Protein AF-A0A2G2F794-F1 (afdb_monomer)

Radius of gyration: 17.14 Å; Cα contacts (8 Å, |Δi|>4): 111; chains: 1; bounding box: 54×26×42 Å

Foldseek 3Di:
DVVVVVVVVVVVVVVCVVVDDDDEDPDPVDAFEEEFEQADDPVCLVVVVVVVVVDDDDRDPVVVVYDHPEYAYFPDDPVVVVVPCVRCVVQVVVCVVPSYGDPPGHPDHDPDDNSDDDDPVND

Nearest PDB structures (foldseek):
  3g13-assembly1_B  TM=3.718E-01  e=9.429E+00  Clostridioides difficile 630
  3pc8-assembly1_A  TM=2.436E-01  e=6.316E+00  Mus musculus

Structure (mmCIF, N/CA/C/O backbone):
data_AF-A0A2G2F794-F1
#
_entry.id   AF-A0A2G2F794-F1
#
loop_
_atom_site.group_PDB
_atom_site.id
_atom_site.type_symbol
_atom_site.label_atom_id
_atom_site.label_alt_id
_atom_site.label_comp_id
_atom_site.label_asym_id
_atom_site.label_entity_id
_atom_site.label_seq_id
_atom_site.pdbx_PDB_ins_code
_atom_site.Cartn_x
_atom_site.Cartn_y
_atom_site.Cartn_z
_atom_site.occupancy
_atom_site.B_iso_or_equiv
_atom_site.auth_seq_id
_atom_site.auth_comp_id
_atom_site.auth_asym_id
_atom_site.auth_atom_id
_atom_site.pdbx_PDB_model_num
ATOM 1 N N . MET A 1 1 ? 36.019 8.682 -7.673 1.00 40.09 1 MET A N 1
ATOM 2 C CA . MET A 1 1 ? 36.188 7.591 -6.681 1.00 40.09 1 MET A CA 1
ATOM 3 C C . MET A 1 1 ? 35.190 7.672 -5.513 1.00 40.09 1 MET A C 1
ATOM 5 O O . MET A 1 1 ? 34.710 6.628 -5.098 1.00 40.09 1 MET A O 1
ATOM 9 N N . GLN A 1 2 ? 34.785 8.867 -5.051 1.00 36.62 2 GLN A N 1
ATOM 10 C CA . GLN A 1 2 ? 33.749 9.052 -4.010 1.00 36.62 2 GLN A CA 1
ATOM 11 C C . GLN A 1 2 ? 32.360 8.483 -4.368 1.00 36.62 2 GLN A C 1
ATOM 13 O O . GLN A 1 2 ? 31.748 7.823 -3.538 1.00 36.62 2 GLN A O 1
ATOM 18 N N . LEU A 1 3 ? 31.893 8.647 -5.614 1.00 28.12 3 LEU A N 1
ATOM 19 C CA . LEU A 1 3 ? 30.567 8.167 -6.044 1.00 28.12 3 LEU A CA 1
ATOM 20 C C . LEU A 1 3 ? 30.424 6.632 -5.971 1.00 28.12 3 LEU A C 1
ATOM 22 O O . LEU A 1 3 ? 29.375 6.109 -5.612 1.00 28.12 3 LEU A O 1
ATOM 26 N N . VAL A 1 4 ? 31.504 5.901 -6.276 1.00 37.28 4 VAL A N 1
ATOM 27 C CA . VAL A 1 4 ? 31.531 4.428 -6.255 1.00 37.28 4 VAL A CA 1
ATOM 28 C C . VAL A 1 4 ? 31.551 3.895 -4.821 1.00 37.28 4 VAL A C 1
ATOM 30 O O . VAL A 1 4 ? 30.906 2.887 -4.546 1.00 37.28 4 VAL A O 1
ATOM 33 N N . LEU A 1 5 ? 32.249 4.570 -3.899 1.00 33.62 5 LEU A N 1
ATOM 34 C CA . LEU A 1 5 ? 32.184 4.239 -2.472 1.00 33.62 5 LEU A CA 1
ATOM 35 C C . LEU A 1 5 ? 30.792 4.518 -1.891 1.00 33.62 5 LEU A C 1
ATOM 37 O O . LEU A 1 5 ? 30.278 3.687 -1.149 1.00 33.62 5 LEU A O 1
ATOM 41 N N . TRP A 1 6 ? 30.160 5.629 -2.275 1.00 35.09 6 TRP A N 1
ATOM 42 C CA . TRP A 1 6 ? 28.829 6.007 -1.791 1.00 35.09 6 TRP A CA 1
ATOM 43 C C . TRP A 1 6 ? 27.737 5.028 -2.257 1.00 35.09 6 TRP A C 1
ATOM 45 O O . TRP A 1 6 ? 26.955 4.534 -1.448 1.00 35.09 6 TRP A O 1
ATOM 55 N N . LEU A 1 7 ? 27.756 4.639 -3.539 1.00 44.53 7 LEU A N 1
ATOM 56 C CA . LEU A 1 7 ? 26.851 3.620 -4.092 1.00 44.53 7 LEU A CA 1
ATOM 57 C C . LEU A 1 7 ? 27.072 2.231 -3.475 1.00 44.53 7 LEU A C 1
ATOM 59 O O . LEU A 1 7 ? 26.112 1.486 -3.276 1.00 44.53 7 LEU A O 1
ATOM 63 N N . LYS A 1 8 ? 28.324 1.873 -3.157 1.00 50.12 8 LYS A N 1
ATOM 64 C CA . LYS A 1 8 ? 28.624 0.634 -2.428 1.00 50.12 8 LYS A CA 1
ATOM 65 C C . LYS A 1 8 ? 28.084 0.690 -0.999 1.00 50.12 8 LYS A C 1
ATOM 67 O O . LYS A 1 8 ? 27.447 -0.270 -0.590 1.00 50.12 8 LYS A O 1
ATOM 72 N N . GLY A 1 9 ? 28.274 1.800 -0.285 1.00 59.44 9 GLY A N 1
ATOM 73 C CA . GLY A 1 9 ? 27.768 1.991 1.079 1.00 59.44 9 GLY A CA 1
ATOM 74 C C . GLY A 1 9 ? 26.243 1.906 1.170 1.00 59.44 9 GLY A C 1
ATOM 75 O O . GLY A 1 9 ? 25.724 1.136 1.970 1.00 59.44 9 GLY A O 1
ATOM 76 N N . ILE A 1 10 ? 25.520 2.599 0.284 1.00 62.09 10 ILE A N 1
ATOM 77 C CA . ILE A 1 10 ? 24.049 2.528 0.229 1.00 62.09 10 ILE A CA 1
ATOM 78 C C . ILE A 1 10 ? 23.570 1.117 -0.091 1.00 62.09 10 ILE A C 1
ATOM 80 O O . ILE A 1 10 ? 22.602 0.654 0.496 1.00 62.09 10 ILE A O 1
ATOM 84 N N . ARG A 1 11 ? 24.252 0.402 -0.991 1.00 62.59 11 ARG A N 1
ATOM 85 C CA . ARG A 1 11 ? 23.886 -0.980 -1.313 1.00 62.59 11 ARG A CA 1
ATOM 86 C C . ARG A 1 11 ? 23.950 -1.897 -0.088 1.00 62.59 11 ARG A C 1
ATOM 88 O O . ARG A 1 11 ? 23.093 -2.766 0.020 1.00 62.59 11 ARG A O 1
ATOM 95 N N . PHE A 1 12 ? 24.938 -1.725 0.792 1.00 69.94 12 PHE A N 1
ATOM 96 C CA . PHE A 1 12 ? 25.004 -2.481 2.045 1.00 69.94 12 PHE A CA 1
ATOM 97 C C . PHE A 1 12 ? 23.869 -2.083 2.986 1.00 69.94 12 PHE A C 1
ATOM 99 O O . PHE A 1 12 ? 23.134 -2.956 3.414 1.00 69.94 12 PHE A O 1
ATOM 106 N N . ILE A 1 13 ? 23.630 -0.784 3.181 1.00 74.69 13 ILE A N 1
ATOM 107 C CA . ILE A 1 13 ? 22.552 -0.294 4.057 1.00 74.69 13 ILE A CA 1
ATOM 108 C C . ILE A 1 13 ? 21.172 -0.785 3.597 1.00 74.69 13 ILE A C 1
ATOM 110 O O . ILE A 1 13 ? 20.379 -1.236 4.411 1.00 74.69 13 ILE A O 1
ATOM 114 N N . ILE A 1 14 ? 20.878 -0.726 2.295 1.00 72.31 14 ILE A N 1
ATOM 115 C CA . ILE A 1 14 ? 19.595 -1.187 1.744 1.00 72.31 14 ILE A CA 1
ATOM 116 C C . ILE A 1 14 ? 19.448 -2.702 1.883 1.00 72.31 14 ILE A C 1
ATOM 118 O O . ILE A 1 14 ? 18.350 -3.184 2.147 1.00 72.31 14 ILE A O 1
ATOM 122 N N . LYS A 1 15 ? 20.540 -3.453 1.705 1.00 75.94 15 LYS A N 1
ATOM 123 C CA . LYS A 1 15 ? 20.533 -4.902 1.894 1.00 75.94 15 LYS A CA 1
ATOM 124 C C . LYS A 1 15 ? 20.289 -5.253 3.363 1.00 75.94 15 LYS A C 1
ATOM 126 O O . LYS A 1 15 ? 19.394 -6.039 3.638 1.00 75.94 15 LYS A O 1
ATOM 131 N N . ASP A 1 16 ? 21.032 -4.634 4.272 1.00 77.06 16 ASP A N 1
ATOM 132 C CA . ASP A 1 16 ? 20.896 -4.861 5.709 1.00 77.06 16 ASP A CA 1
ATOM 133 C C . ASP A 1 16 ? 19.487 -4.486 6.177 1.00 77.06 16 ASP A C 1
ATOM 135 O O . ASP A 1 16 ? 18.864 -5.256 6.895 1.00 77.06 16 ASP A O 1
ATOM 139 N N . LEU A 1 17 ? 18.932 -3.363 5.705 1.0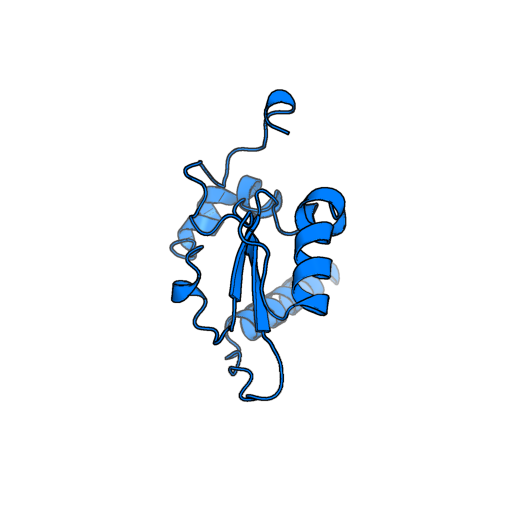0 75.38 17 LEU A N 1
ATOM 140 C CA . LEU A 1 17 ? 17.553 -2.972 6.001 1.00 75.38 17 LEU A CA 1
ATOM 141 C C . LEU A 1 17 ? 16.536 -4.002 5.486 1.00 75.38 17 LEU A C 1
ATOM 143 O O . LEU A 1 17 ? 15.598 -4.327 6.202 1.00 75.38 17 LEU A O 1
ATOM 147 N N . ALA A 1 18 ? 16.725 -4.527 4.273 1.00 72.38 18 ALA A N 1
ATOM 148 C CA . ALA A 1 18 ? 15.830 -5.532 3.695 1.00 72.38 18 ALA A CA 1
ATOM 149 C C . ALA A 1 18 ? 15.918 -6.899 4.398 1.00 72.38 18 ALA A C 1
ATOM 151 O O . ALA A 1 18 ? 14.945 -7.646 4.407 1.00 72.38 18 ALA A O 1
ATOM 152 N N . GLU A 1 19 ? 17.080 -7.234 4.960 1.00 79.50 19 GLU A N 1
ATOM 153 C CA . GLU A 1 19 ? 17.316 -8.476 5.710 1.00 79.50 19 GLU A CA 1
ATOM 154 C C . GLU A 1 19 ? 17.031 -8.320 7.214 1.00 79.50 19 GLU A C 1
ATOM 156 O O . GLU A 1 19 ? 16.995 -9.310 7.946 1.00 79.50 19 GLU A O 1
ATOM 161 N N . THR A 1 20 ? 16.818 -7.091 7.691 1.00 80.44 20 THR A N 1
ATOM 162 C CA . THR A 1 20 ? 16.476 -6.823 9.088 1.00 80.44 20 THR A CA 1
ATOM 16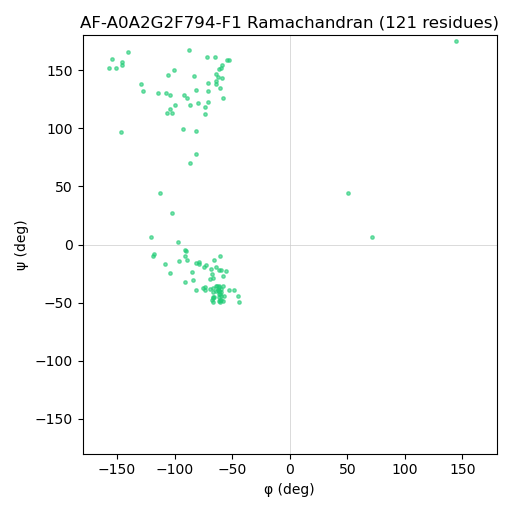3 C C . THR A 1 20 ? 15.054 -7.293 9.356 1.00 80.44 20 THR A C 1
ATOM 165 O O . THR A 1 20 ? 14.104 -6.835 8.724 1.00 80.44 20 THR A O 1
ATOM 168 N N . SER A 1 21 ? 14.907 -8.192 10.331 1.00 75.25 21 SER A N 1
ATOM 169 C CA . SER A 1 21 ? 13.593 -8.616 10.810 1.00 75.25 21 SER A CA 1
ATOM 170 C C . SER A 1 21 ? 12.808 -7.402 11.305 1.00 75.25 21 SER A C 1
ATOM 172 O O . SER A 1 21 ? 13.305 -6.649 12.145 1.00 75.25 21 SER A O 1
ATOM 174 N N . TYR A 1 22 ? 11.597 -7.215 10.784 1.00 68.81 22 TYR A N 1
ATOM 175 C CA . TYR A 1 22 ? 10.673 -6.187 11.245 1.00 68.81 22 TYR A CA 1
ATOM 176 C C . TYR A 1 22 ? 9.760 -6.813 12.308 1.00 68.81 22 TYR A C 1
ATOM 178 O O . TYR A 1 22 ? 8.848 -7.556 11.940 1.00 68.81 22 TYR A O 1
ATOM 186 N N . PRO A 1 23 ? 10.026 -6.613 13.61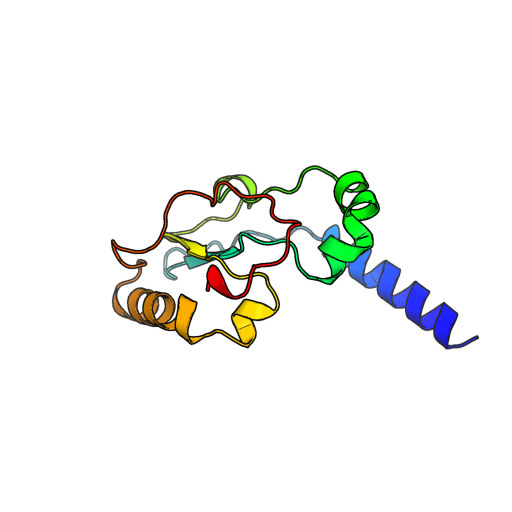4 1.00 72.62 23 PRO A N 1
ATOM 187 C CA . PRO A 1 23 ? 9.200 -7.217 14.648 1.00 72.62 23 PRO A CA 1
ATOM 188 C C . PRO A 1 23 ? 7.773 -6.650 14.569 1.00 72.62 23 PRO A C 1
ATOM 190 O O . PRO A 1 23 ? 7.617 -5.448 14.325 1.00 72.62 23 PRO A O 1
ATOM 193 N N . PRO A 1 24 ? 6.739 -7.484 14.765 1.00 69.56 24 PRO A N 1
ATOM 194 C CA . PRO A 1 24 ? 5.366 -7.006 14.825 1.00 69.56 24 PRO A CA 1
ATOM 195 C C . PRO A 1 24 ? 5.186 -6.030 15.996 1.00 69.56 24 PRO A C 1
ATOM 197 O O . PRO A 1 24 ? 5.888 -6.096 17.009 1.00 69.56 24 PRO A O 1
ATOM 200 N N . ILE A 1 25 ? 4.249 -5.095 15.844 1.00 71.50 25 ILE A N 1
ATOM 201 C CA . ILE A 1 25 ? 3.890 -4.155 16.907 1.00 71.50 25 ILE A CA 1
ATOM 202 C C . ILE A 1 25 ? 2.917 -4.873 17.845 1.00 71.50 25 ILE A C 1
ATOM 204 O O . ILE A 1 25 ? 1.724 -4.937 17.576 1.00 71.50 25 ILE A O 1
ATOM 208 N N . GLU A 1 26 ? 3.428 -5.409 18.952 1.00 68.94 26 GLU A N 1
ATOM 209 C CA . GLU A 1 26 ? 2.621 -6.068 19.987 1.00 68.94 26 GLU A CA 1
ATOM 210 C C . GLU A 1 26 ? 1.999 -5.014 20.923 1.00 68.94 26 GLU A C 1
ATOM 212 O O . GLU A 1 26 ? 2.519 -4.733 22.006 1.00 68.94 26 GLU A O 1
ATOM 217 N N . ASN A 1 27 ? 0.929 -4.341 20.488 1.00 69.06 27 ASN A N 1
ATOM 218 C CA . ASN A 1 27 ? 0.209 -3.402 21.349 1.00 69.06 27 ASN A CA 1
ATOM 219 C C . ASN A 1 27 ? -1.299 -3.362 21.066 1.00 69.06 27 ASN A C 1
ATOM 221 O O . ASN A 1 27 ? -1.762 -2.567 20.251 1.00 69.06 27 ASN A O 1
ATOM 225 N N . ASP A 1 28 ? -2.058 -4.116 21.862 1.00 69.56 28 ASP A N 1
ATOM 226 C CA . ASP A 1 28 ? -3.527 -4.206 21.816 1.00 69.56 28 ASP A CA 1
ATOM 227 C C . ASP A 1 28 ? -4.260 -2.870 22.064 1.00 69.56 28 ASP A C 1
ATOM 229 O O . ASP A 1 28 ? -5.478 -2.786 21.912 1.00 69.56 28 ASP A O 1
ATOM 233 N N . SER A 1 29 ? -3.555 -1.815 22.494 1.00 81.38 29 SER A N 1
ATOM 234 C CA . SER A 1 29 ? -4.150 -0.489 22.720 1.00 81.38 29 SER A CA 1
ATOM 235 C C . SER A 1 29 ? -4.112 0.433 21.498 1.00 81.38 29 SER A C 1
ATOM 237 O O . SER A 1 29 ? -4.666 1.534 21.558 1.00 81.38 29 SER A O 1
ATOM 239 N N . ILE A 1 30 ? -3.466 0.017 20.403 1.00 85.9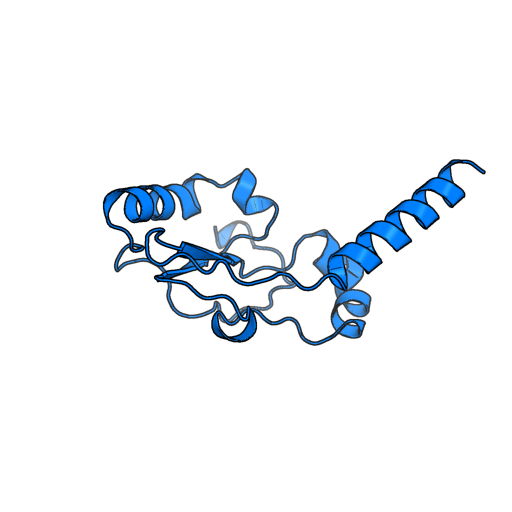4 30 ILE A N 1
ATOM 240 C CA . ILE A 1 30 ? -3.338 0.810 19.177 1.00 85.94 30 ILE A CA 1
ATOM 241 C C . ILE A 1 30 ? -4.095 0.112 18.054 1.00 85.94 30 ILE A C 1
ATOM 243 O O . ILE A 1 30 ? -3.872 -1.060 17.797 1.00 85.94 30 ILE A O 1
ATOM 247 N N . GLN A 1 31 ? -4.940 0.869 17.354 1.00 90.44 31 GLN A N 1
ATOM 248 C CA . GLN A 1 31 ? -5.585 0.402 16.132 1.00 90.44 31 GLN A CA 1
ATOM 249 C C . GLN A 1 31 ? -4.613 0.520 14.957 1.00 90.44 31 GLN A C 1
ATOM 251 O O . GLN A 1 31 ? -4.130 1.616 14.648 1.00 90.44 31 GLN A O 1
ATOM 256 N N . ILE A 1 32 ? -4.333 -0.598 14.298 1.00 91.56 32 ILE A N 1
ATOM 257 C CA . ILE A 1 32 ? -3.390 -0.702 13.189 1.00 91.56 32 ILE A CA 1
ATOM 258 C C . ILE A 1 32 ? -4.172 -0.863 11.883 1.00 91.56 32 ILE A C 1
ATOM 260 O O . ILE A 1 32 ? -4.826 -1.875 11.640 1.00 91.56 32 ILE A O 1
ATOM 264 N N . GLY A 1 33 ? -4.086 0.154 11.026 1.00 93.56 33 GLY A N 1
ATOM 265 C CA . GLY A 1 33 ? -4.675 0.153 9.690 1.00 93.56 33 GLY A CA 1
ATOM 266 C C . GLY A 1 33 ? -3.609 0.020 8.604 1.00 93.56 33 GLY A C 1
ATOM 267 O O . GLY A 1 33 ? -2.649 0.794 8.596 1.00 93.56 33 GLY A O 1
ATOM 268 N N . ILE A 1 34 ? -3.791 -0.903 7.656 1.00 94.25 34 ILE A N 1
ATOM 269 C CA . ILE A 1 34 ? -2.880 -1.077 6.512 1.00 94.25 34 ILE A CA 1
ATOM 270 C C . ILE A 1 34 ? -3.491 -0.489 5.234 1.00 94.25 34 ILE A C 1
ATOM 272 O O . ILE A 1 34 ? -4.603 -0.829 4.830 1.00 94.25 34 ILE A O 1
ATOM 276 N N . ILE A 1 35 ? -2.725 0.360 4.547 1.00 94.94 35 ILE A N 1
ATOM 277 C CA . ILE A 1 35 ? -3.043 0.822 3.191 1.00 94.94 35 ILE A CA 1
ATOM 278 C C . ILE A 1 35 ? -2.138 0.083 2.215 1.00 94.94 35 ILE A C 1
ATOM 280 O O . ILE A 1 35 ? -0.919 0.243 2.254 1.00 94.94 35 ILE A O 1
ATOM 284 N N . ILE A 1 36 ? -2.737 -0.715 1.338 1.00 93.81 36 ILE A N 1
ATOM 285 C CA . ILE A 1 36 ? -2.009 -1.591 0.425 1.00 93.81 36 ILE A CA 1
ATOM 286 C C . ILE A 1 36 ? -1.987 -0.960 -0.964 1.00 93.81 36 ILE A C 1
ATOM 288 O O . ILE A 1 36 ? -3.019 -0.813 -1.625 1.00 93.81 36 ILE A O 1
ATOM 292 N N . GLU A 1 37 ? -0.798 -0.569 -1.410 1.00 91.44 37 GLU A N 1
ATOM 293 C CA . GLU A 1 37 ? -0.567 -0.135 -2.786 1.00 91.44 37 GLU A CA 1
ATOM 294 C C . GLU A 1 37 ? -0.807 -1.276 -3.775 1.00 91.44 37 GLU A C 1
ATOM 296 O O . GLU A 1 37 ? -0.558 -2.443 -3.486 1.00 91.44 37 GLU A O 1
ATOM 301 N N . SER A 1 38 ? -1.305 -0.939 -4.963 1.00 88.81 38 SER A N 1
ATOM 302 C CA . SER A 1 38 ? -1.644 -1.941 -5.986 1.00 88.81 38 SER A CA 1
ATOM 303 C C . SER A 1 38 ? -0.870 -1.751 -7.288 1.00 88.81 38 SER A C 1
ATOM 305 O O . SER A 1 38 ? -1.135 -2.427 -8.286 1.00 88.81 38 SER A O 1
ATOM 307 N N . LYS A 1 39 ? 0.095 -0.827 -7.312 1.00 88.88 39 LYS A N 1
ATOM 308 C CA . LYS A 1 39 ? 0.913 -0.514 -8.485 1.00 88.88 39 LYS A CA 1
ATOM 309 C C . LYS A 1 39 ? 2.391 -0.538 -8.132 1.00 88.88 39 LYS A C 1
ATOM 311 O O . LYS A 1 39 ? 2.827 0.007 -7.127 1.00 88.88 39 LYS A O 1
ATOM 316 N N . ALA A 1 40 ? 3.185 -1.121 -9.025 1.00 90.31 40 ALA A N 1
ATOM 317 C CA . ALA A 1 40 ? 4.632 -1.103 -8.897 1.00 90.31 40 ALA A CA 1
ATOM 318 C C . ALA A 1 40 ? 5.132 0.311 -9.178 1.00 90.31 40 ALA A C 1
ATOM 320 O O . ALA A 1 40 ? 4.768 0.870 -10.209 1.00 90.31 40 ALA A O 1
ATOM 321 N N . THR A 1 41 ? 6.004 0.866 -8.338 1.00 89.25 41 THR A N 1
ATOM 322 C CA . THR A 1 41 ? 6.560 2.216 -8.539 1.00 89.25 41 THR A CA 1
ATOM 323 C C . THR A 1 41 ? 7.221 2.394 -9.911 1.00 89.25 41 THR A C 1
ATOM 325 O O . THR A 1 41 ? 7.685 1.437 -10.539 1.00 89.25 41 THR A O 1
ATOM 328 N N . LYS A 1 42 ? 7.369 3.644 -10.377 1.00 88.50 42 LYS A N 1
ATOM 329 C CA . LYS A 1 42 ? 8.066 3.955 -11.645 1.00 88.50 42 LYS A CA 1
ATOM 330 C C . LYS A 1 42 ? 9.428 3.262 -11.775 1.00 88.50 42 LYS A C 1
ATOM 332 O O . LYS A 1 42 ? 9.775 2.797 -12.861 1.00 88.50 42 LYS A O 1
ATOM 337 N N . LEU A 1 43 ? 10.186 3.172 -10.682 1.00 89.06 43 LEU A N 1
ATOM 338 C CA . LEU A 1 43 ? 11.487 2.510 -10.672 1.00 89.06 43 LEU A CA 1
ATOM 339 C C . LEU A 1 43 ? 11.353 0.997 -10.904 1.00 89.06 43 LEU A C 1
ATOM 341 O O . LEU A 1 43 ? 12.058 0.448 -11.751 1.00 89.06 43 LEU A O 1
ATOM 345 N N . MET A 1 44 ? 10.413 0.340 -10.221 1.00 90.38 44 MET A N 1
ATOM 346 C CA . MET A 1 44 ? 10.118 -1.084 -10.425 1.00 90.38 44 MET A CA 1
ATOM 347 C C . MET A 1 44 ? 9.637 -1.368 -11.852 1.00 90.38 44 MET A C 1
ATOM 349 O O . MET A 1 44 ? 10.023 -2.379 -12.432 1.00 90.38 44 MET A O 1
ATOM 353 N N . ARG A 1 45 ? 8.866 -0.456 -12.461 1.00 91.06 45 ARG A N 1
ATOM 354 C CA . ARG A 1 45 ? 8.444 -0.555 -13.872 1.00 91.06 45 ARG A CA 1
ATOM 355 C C . ARG A 1 45 ? 9.630 -0.539 -14.834 1.00 91.06 45 ARG A C 1
ATOM 357 O O . ARG A 1 45 ? 9.742 -1.426 -15.678 1.00 91.06 45 ARG A O 1
ATOM 364 N N . ILE A 1 46 ? 10.552 0.411 -14.666 1.00 91.75 46 ILE A N 1
ATOM 365 C CA . ILE A 1 46 ? 11.771 0.512 -15.491 1.00 91.75 46 ILE A CA 1
ATOM 366 C C . ILE A 1 46 ? 12.649 -0.739 -15.333 1.00 91.75 46 ILE A C 1
ATOM 368 O O . ILE A 1 46 ? 13.194 -1.245 -16.314 1.00 91.75 46 ILE A O 1
ATOM 372 N N . TYR A 1 47 ? 12.758 -1.269 -14.114 1.00 92.12 47 TYR A N 1
ATOM 373 C CA . TYR A 1 47 ? 13.598 -2.424 -13.798 1.00 92.12 47 TYR A CA 1
ATOM 374 C C . TYR A 1 47 ? 12.817 -3.740 -13.650 1.00 92.12 47 TYR A C 1
ATOM 376 O O . TYR A 1 47 ? 13.315 -4.655 -12.992 1.00 92.12 47 TYR A O 1
ATOM 384 N N . LYS A 1 48 ? 11.654 -3.889 -14.311 1.00 91.62 48 LYS A N 1
ATOM 385 C CA . LYS A 1 48 ? 10.723 -5.033 -14.159 1.00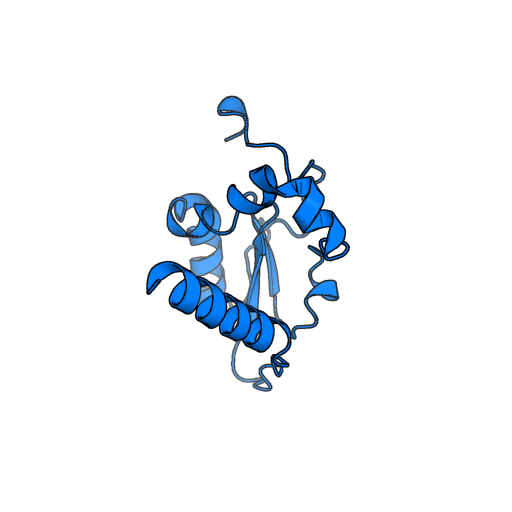 91.62 48 LYS A CA 1
ATOM 386 C C . LYS A 1 48 ? 11.428 -6.389 -14.126 1.00 91.62 48 LYS A C 1
ATOM 388 O O . LYS A 1 48 ? 11.217 -7.172 -13.207 1.00 91.62 48 LYS A O 1
ATOM 393 N N . LYS A 1 49 ? 12.324 -6.649 -15.087 1.00 92.12 49 LYS A N 1
ATOM 394 C CA . LYS A 1 49 ? 13.087 -7.909 -15.156 1.00 92.12 49 LYS A CA 1
ATOM 395 C C . LYS A 1 49 ? 13.884 -8.178 -13.877 1.00 92.12 49 LYS A C 1
ATOM 397 O O . LYS A 1 49 ? 13.901 -9.305 -13.402 1.00 92.12 49 LYS A O 1
ATOM 402 N N . LYS A 1 50 ? 14.552 -7.159 -13.337 1.00 89.88 50 LYS A N 1
ATOM 403 C CA . LYS A 1 50 ? 15.369 -7.285 -12.128 1.00 89.88 50 LYS A CA 1
ATOM 404 C C . LYS A 1 50 ? 14.497 -7.418 -10.882 1.00 89.88 50 LYS A C 1
ATOM 406 O O . LYS A 1 50 ? 14.817 -8.232 -10.031 1.00 89.88 50 LYS A O 1
ATOM 411 N N . THR A 1 51 ? 13.389 -6.681 -10.806 1.00 88.06 51 THR A N 1
ATOM 412 C CA . THR A 1 51 ? 12.405 -6.817 -9.721 1.00 88.06 51 THR A CA 1
ATOM 413 C C . THR A 1 51 ? 11.861 -8.242 -9.650 1.00 88.06 51 THR A C 1
ATOM 415 O O . THR A 1 51 ? 11.917 -8.859 -8.597 1.00 88.06 51 THR A O 1
ATOM 418 N N . LEU A 1 52 ? 11.438 -8.813 -10.781 1.00 89.75 52 LEU A N 1
ATOM 419 C CA . LEU A 1 52 ? 10.907 -10.181 -10.829 1.00 89.75 52 LEU A CA 1
ATOM 420 C C . LEU A 1 52 ? 11.967 -11.264 -10.560 1.00 89.75 52 LEU A C 1
ATOM 422 O O . LEU A 1 52 ? 11.623 -12.376 -10.180 1.00 89.75 52 LEU A O 1
ATOM 426 N N . GLN A 1 53 ? 13.258 -10.959 -10.735 1.00 92.19 53 GLN A N 1
ATOM 427 C CA . GLN A 1 53 ? 14.350 -11.859 -10.341 1.00 92.19 53 GLN A CA 1
ATOM 428 C C . GLN A 1 53 ? 14.576 -11.902 -8.825 1.00 92.19 53 GLN A C 1
ATOM 430 O O . GLN A 1 53 ? 15.217 -12.834 -8.348 1.00 92.19 53 GLN A O 1
ATOM 435 N N . MET A 1 54 ? 14.095 -10.903 -8.078 1.00 84.62 54 MET A N 1
ATOM 436 C CA . MET A 1 54 ? 14.240 -10.852 -6.619 1.00 84.62 54 MET A CA 1
ATOM 437 C C . MET A 1 54 ? 13.198 -11.709 -5.892 1.00 84.62 54 MET A C 1
ATOM 439 O O . MET A 1 54 ? 13.395 -12.019 -4.723 1.00 84.62 54 MET A O 1
ATOM 443 N N . GLY A 1 55 ? 12.125 -12.110 -6.576 1.00 85.75 55 GLY A N 1
ATOM 444 C CA . GLY A 1 55 ? 11.058 -12.932 -6.019 1.00 85.75 55 GLY A CA 1
ATOM 445 C C . GLY A 1 55 ? 9.684 -12.551 -6.574 1.00 85.75 55 GLY A C 1
ATOM 446 O O . GLY A 1 55 ? 9.570 -11.593 -7.349 1.00 85.75 55 GLY A 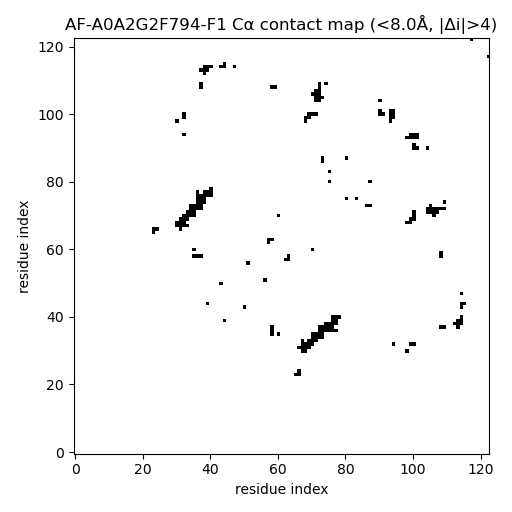O 1
ATOM 447 N N . PRO A 1 56 ? 8.635 -13.305 -6.202 1.00 83.56 56 PRO A N 1
ATOM 448 C CA . PRO A 1 56 ? 7.263 -12.897 -6.467 1.00 83.56 56 PRO A CA 1
ATOM 449 C C . PRO A 1 56 ? 6.965 -11.587 -5.733 1.00 83.56 56 PRO A C 1
ATOM 451 O O . PRO A 1 56 ? 7.451 -11.366 -4.626 1.00 83.56 56 PRO A O 1
ATOM 454 N N . ILE A 1 57 ? 6.161 -10.720 -6.348 1.00 82.00 57 ILE A N 1
ATOM 455 C CA . ILE A 1 57 ? 5.659 -9.542 -5.645 1.00 82.00 57 ILE A CA 1
ATOM 456 C C . ILE A 1 57 ? 4.391 -9.946 -4.913 1.00 82.00 57 ILE A C 1
ATOM 458 O O . ILE A 1 57 ? 3.432 -10.399 -5.540 1.00 82.00 57 ILE A O 1
ATOM 462 N N . LEU A 1 58 ? 4.426 -9.788 -3.599 1.00 82.94 58 LEU A N 1
ATOM 463 C CA . LEU A 1 58 ? 3.337 -10.124 -2.708 1.00 82.94 58 LEU A CA 1
ATOM 464 C C . LEU A 1 58 ? 2.581 -8.844 -2.362 1.00 82.94 58 LEU A C 1
ATOM 466 O O . LEU A 1 58 ? 3.167 -7.895 -1.848 1.00 82.94 58 LEU A O 1
ATOM 470 N N . TRP A 1 59 ? 1.297 -8.818 -2.702 1.00 82.19 59 TRP A N 1
ATOM 471 C CA . TRP A 1 59 ? 0.413 -7.676 -2.459 1.00 82.19 59 TRP A CA 1
ATOM 472 C C . TRP A 1 59 ? -0.743 -8.046 -1.532 1.00 82.19 59 TRP A C 1
ATOM 474 O O . TRP A 1 59 ? -1.514 -7.173 -1.157 1.00 82.19 59 TRP A O 1
ATOM 484 N N . GLY A 1 60 ? -0.914 -9.327 -1.194 1.00 87.00 60 GLY A N 1
ATOM 485 C CA . GLY A 1 60 ? -1.980 -9.751 -0.304 1.00 87.00 60 GLY A CA 1
ATOM 486 C C . GLY A 1 60 ? -1.691 -9.296 1.118 1.00 87.00 60 GLY A C 1
ATOM 487 O O . GLY A 1 60 ? -0.565 -9.414 1.591 1.00 87.00 60 GLY A O 1
ATOM 488 N N . VAL A 1 61 ? -2.721 -8.834 1.825 1.00 89.44 61 VAL A N 1
ATOM 489 C CA . VAL A 1 61 ? -2.591 -8.443 3.238 1.00 89.44 61 VAL A CA 1
ATOM 490 C C . VAL A 1 61 ? -1.961 -9.551 4.096 1.00 89.44 61 VAL A C 1
ATOM 492 O O . VAL A 1 61 ? -1.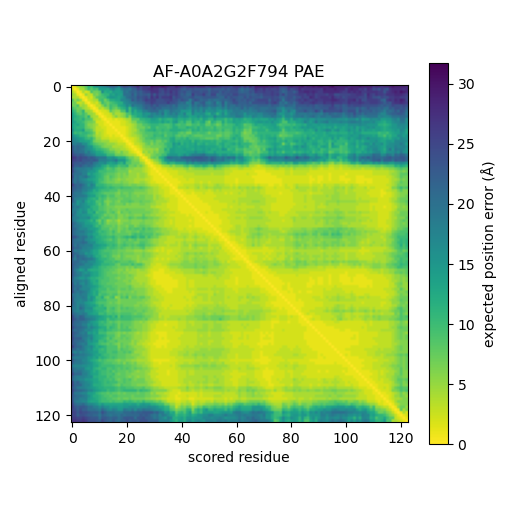087 -9.284 4.913 1.00 89.44 61 VAL A O 1
ATOM 495 N N . ASN A 1 62 ? -2.323 -10.812 3.836 1.00 87.31 62 ASN A N 1
ATOM 496 C CA . ASN A 1 62 ? -1.789 -11.971 4.554 1.00 87.31 62 ASN A CA 1
ATOM 497 C C . ASN A 1 62 ? -0.301 -12.220 4.266 1.00 87.31 62 ASN A C 1
ATOM 499 O O . ASN A 1 62 ? 0.394 -12.802 5.095 1.00 87.31 62 ASN A O 1
ATOM 503 N N . ASP A 1 63 ? 0.197 -11.776 3.112 1.00 85.88 63 ASP A N 1
ATOM 504 C CA . ASP A 1 63 ? 1.601 -11.933 2.739 1.00 85.88 63 ASP A CA 1
ATOM 505 C C . ASP A 1 63 ? 2.510 -10.907 3.433 1.00 85.88 63 ASP A C 1
ATOM 507 O O . ASP A 1 63 ? 3.729 -11.081 3.466 1.00 85.88 63 ASP A O 1
ATOM 511 N N . LEU A 1 64 ? 1.931 -9.833 3.987 1.00 82.62 64 LEU A N 1
ATOM 512 C CA . LEU A 1 64 ? 2.677 -8.786 4.687 1.00 82.62 64 LEU A CA 1
ATOM 513 C C . LEU A 1 64 ? 3.185 -9.250 6.055 1.00 82.62 64 LEU A C 1
ATOM 515 O O . LEU A 1 64 ? 4.104 -8.634 6.589 1.00 82.62 64 LEU A O 1
ATOM 519 N N . ASN A 1 65 ? 2.619 -10.333 6.601 1.00 81.12 65 ASN A N 1
ATOM 520 C CA . ASN A 1 65 ? 2.991 -10.898 7.898 1.00 81.12 65 ASN A CA 1
ATOM 521 C C . ASN A 1 65 ? 3.006 -9.833 9.019 1.00 81.12 65 ASN A C 1
ATOM 523 O O . ASN A 1 65 ? 3.949 -9.756 9.808 1.00 81.12 65 ASN A O 1
ATOM 527 N N . GLN A 1 66 ? 1.973 -8.983 9.037 1.00 80.25 66 GLN A N 1
ATOM 528 C CA . GLN A 1 66 ? 1.763 -7.932 10.033 1.00 80.25 66 GLN A CA 1
ATOM 529 C C . GLN A 1 66 ? 0.363 -8.039 10.636 1.00 80.25 66 GLN A C 1
ATOM 531 O O . GLN A 1 66 ? -0.631 -8.124 9.906 1.00 80.25 66 GLN A O 1
ATOM 536 N N . ASP A 1 67 ? 0.300 -7.985 11.964 1.00 86.69 67 ASP A N 1
ATOM 537 C CA . ASP A 1 67 ? -0.958 -7.843 12.691 1.00 86.69 67 ASP A CA 1
ATOM 538 C C . ASP A 1 67 ? -1.599 -6.490 12.364 1.00 86.69 67 ASP A C 1
ATOM 540 O O . ASP A 1 67 ? -0.917 -5.469 12.240 1.00 86.69 67 ASP A O 1
ATOM 544 N N . HIS A 1 68 ? -2.916 -6.502 12.172 1.00 89.94 68 HIS A N 1
ATOM 545 C CA . HIS A 1 68 ? -3.701 -5.329 11.811 1.00 89.94 68 HIS A CA 1
ATOM 546 C C . HIS A 1 68 ? -5.167 -5.508 12.210 1.00 89.94 68 HIS A C 1
ATOM 548 O O . HIS A 1 68 ? -5.684 -6.625 12.224 1.00 89.94 68 HIS A O 1
ATOM 554 N N . ASP A 1 69 ? -5.843 -4.394 12.476 1.00 92.25 69 ASP A N 1
ATOM 555 C CA . ASP A 1 69 ? -7.277 -4.356 12.775 1.00 92.25 69 ASP A CA 1
ATOM 556 C C . ASP A 1 69 ? -8.114 -4.156 11.514 1.00 92.25 69 ASP A C 1
ATOM 558 O O . ASP A 1 69 ? -9.23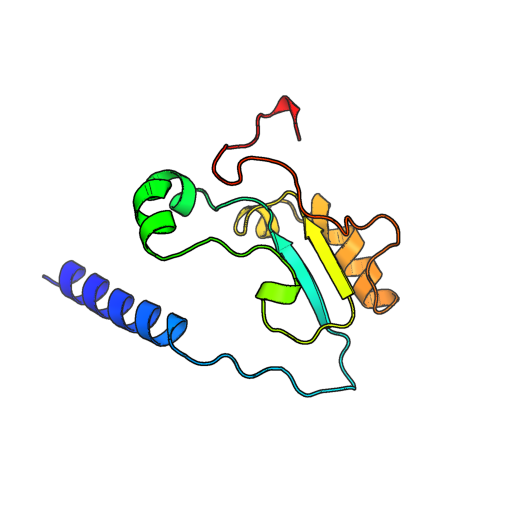7 -4.652 11.419 1.00 92.25 69 ASP A O 1
ATOM 562 N N . ASP A 1 70 ? -7.580 -3.420 10.533 1.00 95.88 70 ASP A N 1
ATOM 563 C CA . ASP A 1 70 ? -8.256 -3.221 9.259 1.00 95.88 70 ASP A CA 1
ATOM 564 C C . ASP A 1 70 ? -7.289 -2.921 8.102 1.00 95.88 70 ASP A C 1
ATOM 566 O O . ASP A 1 70 ? -6.151 -2.493 8.304 1.00 95.88 70 ASP A O 1
ATOM 570 N N . TYR A 1 71 ? -7.733 -3.127 6.861 1.00 96.50 71 TYR A N 1
ATOM 571 C CA . TYR A 1 71 ? -6.917 -2.872 5.669 1.00 96.50 71 TYR A CA 1
ATOM 572 C C . TYR A 1 71 ? -7.735 -2.491 4.437 1.00 96.50 71 TYR A C 1
ATOM 574 O O . TYR A 1 71 ? -8.856 -2.961 4.242 1.00 96.50 71 TYR A O 1
ATOM 582 N N . PHE A 1 72 ? -7.156 -1.716 3.524 1.00 96.88 72 PHE A N 1
ATOM 583 C CA . PHE A 1 72 ? -7.749 -1.541 2.199 1.00 96.88 72 PHE A CA 1
ATOM 584 C C . PHE A 1 72 ? -6.706 -1.389 1.098 1.00 96.88 72 PHE A C 1
ATOM 586 O O . PHE A 1 72 ? -5.572 -0.975 1.333 1.00 96.88 72 PHE A O 1
ATOM 593 N N . TYR A 1 73 ? -7.123 -1.698 -0.126 1.00 95.31 73 TYR A N 1
ATOM 594 C CA . TYR A 1 73 ? -6.314 -1.535 -1.323 1.00 95.31 73 TYR A CA 1
ATOM 595 C C . TYR A 1 73 ? -6.555 -0.165 -1.942 1.00 95.31 73 TYR A C 1
ATOM 597 O O . TYR A 1 73 ? -7.693 0.214 -2.241 1.00 95.31 73 TYR A O 1
ATOM 605 N N . THR A 1 74 ? -5.474 0.558 -2.202 1.00 94.25 74 THR A N 1
ATOM 606 C CA . THR A 1 74 ? -5.508 1.794 -2.978 1.00 94.25 74 THR A CA 1
ATOM 607 C C . THR A 1 74 ? -5.062 1.538 -4.406 1.00 94.25 74 THR A C 1
ATOM 609 O O . THR A 1 74 ? -4.241 0.659 -4.670 1.00 94.25 74 THR A O 1
ATOM 612 N N . ARG A 1 75 ? -5.587 2.334 -5.345 1.00 91.44 75 ARG A N 1
ATOM 613 C CA . ARG A 1 75 ? -5.100 2.290 -6.724 1.00 91.44 75 ARG A CA 1
ATOM 614 C C . ARG A 1 75 ? -3.619 2.664 -6.809 1.00 91.44 75 ARG A C 1
ATOM 616 O O . ARG A 1 75 ? -2.910 2.054 -7.598 1.00 91.44 75 ARG A O 1
ATOM 623 N N . LEU A 1 76 ? -3.193 3.603 -5.962 1.00 91.25 76 LEU A N 1
ATOM 624 C CA . LEU A 1 76 ? -1.909 4.310 -5.983 1.00 91.25 76 LEU A CA 1
ATOM 625 C C . LEU A 1 76 ? -0.672 3.404 -5.865 1.00 91.25 76 LEU A C 1
ATOM 627 O O . LEU A 1 76 ? -0.722 2.347 -5.232 1.00 91.25 76 LEU A O 1
ATOM 631 N N . ASP A 1 77 ? 0.447 3.865 -6.438 1.00 90.88 77 ASP A N 1
ATOM 632 C CA . ASP A 1 77 ? 1.796 3.411 -6.060 1.00 90.88 77 ASP A CA 1
ATOM 633 C C . ASP A 1 77 ? 2.378 4.221 -4.884 1.00 90.88 77 ASP A C 1
ATOM 635 O O . ASP A 1 77 ? 1.867 5.293 -4.542 1.00 90.88 77 ASP A O 1
ATOM 639 N N . HIS A 1 78 ? 3.472 3.729 -4.289 1.00 88.69 78 HIS A N 1
ATOM 640 C CA . HIS A 1 78 ? 4.152 4.347 -3.144 1.00 88.69 78 HIS A CA 1
ATOM 641 C C . HIS A 1 78 ? 4.346 5.862 -3.264 1.00 88.69 78 HIS A C 1
ATOM 643 O O . HIS A 1 78 ? 4.138 6.605 -2.307 1.00 88.69 78 HIS A O 1
ATOM 649 N N . ASN A 1 79 ? 4.777 6.339 -4.436 1.00 88.94 79 ASN A N 1
ATOM 650 C CA . ASN A 1 79 ? 5.077 7.758 -4.616 1.00 88.94 79 ASN A CA 1
ATOM 651 C C . ASN A 1 79 ? 3.789 8.571 -4.737 1.00 88.94 79 ASN A C 1
ATOM 653 O O . ASN A 1 79 ? 3.708 9.685 -4.222 1.00 88.94 79 ASN A O 1
ATOM 657 N N . GLU A 1 80 ? 2.787 8.009 -5.410 1.00 89.69 80 GLU A N 1
ATOM 658 C CA . GLU A 1 80 ? 1.499 8.664 -5.617 1.00 89.69 80 GLU A CA 1
ATOM 659 C C . GLU A 1 80 ? 0.731 8.834 -4.305 1.00 89.69 80 GLU A C 1
ATOM 661 O O . GLU A 1 80 ? 0.020 9.824 -4.152 1.00 89.69 80 GLU A O 1
ATOM 666 N N . MET A 1 81 ? 0.926 7.951 -3.320 1.00 89.31 81 MET A N 1
ATOM 667 C CA . MET A 1 81 ? 0.339 8.115 -1.984 1.00 89.31 81 MET A CA 1
ATOM 668 C C . MET A 1 81 ? 0.739 9.435 -1.304 1.00 89.31 81 MET A C 1
ATOM 670 O O . MET A 1 81 ? -0.042 9.964 -0.516 1.00 89.31 81 MET A O 1
ATOM 674 N N . TYR A 1 82 ? 1.901 10.012 -1.636 1.00 87.06 82 TYR A N 1
ATOM 675 C CA . TYR A 1 82 ? 2.330 11.313 -1.107 1.00 87.06 82 TYR A CA 1
ATOM 676 C C . TYR A 1 82 ? 1.772 12.512 -1.886 1.00 87.06 82 TYR A C 1
ATOM 678 O O . TYR A 1 82 ? 1.687 13.608 -1.332 1.00 87.06 82 TYR A O 1
ATOM 686 N N . SER A 1 83 ? 1.403 12.335 -3.159 1.00 88.94 83 SER A N 1
ATOM 687 C CA . SER A 1 83 ? 0.925 13.424 -4.028 1.00 88.94 83 SER A CA 1
ATOM 688 C C . SER A 1 83 ? -0.588 13.427 -4.261 1.00 88.94 83 SER A C 1
ATOM 690 O O . SER A 1 83 ? -1.155 14.479 -4.544 1.00 88.94 83 SER A O 1
ATOM 692 N N . GLU A 1 84 ? -1.255 12.280 -4.130 1.00 88.56 84 GLU A N 1
ATOM 693 C CA . GLU A 1 84 ? -2.688 12.081 -4.384 1.00 88.56 84 GLU A CA 1
ATOM 694 C C . GLU A 1 84 ? -3.458 11.776 -3.090 1.00 88.56 84 GLU A C 1
ATOM 696 O O . GLU A 1 84 ? -4.331 10.908 -3.046 1.00 88.56 84 GLU A O 1
ATOM 701 N N . LEU A 1 85 ? -3.178 12.528 -2.019 1.00 88.12 85 LEU A N 1
ATOM 702 C CA . LEU A 1 85 ? -3.845 12.354 -0.721 1.00 88.12 85 LEU A CA 1
ATOM 703 C C . LEU A 1 85 ? -5.377 12.437 -0.803 1.00 88.12 85 LEU A C 1
ATOM 705 O O . LEU A 1 85 ? -6.051 11.867 0.043 1.00 88.12 85 LEU A O 1
ATOM 709 N N . GLY A 1 86 ? -5.951 13.079 -1.825 1.00 90.50 86 GLY A N 1
ATOM 710 C CA . GLY A 1 86 ? -7.403 13.088 -2.047 1.00 90.50 86 GLY A CA 1
ATOM 711 C C . GLY A 1 86 ? -8.017 11.701 -2.295 1.00 90.50 86 GLY A C 1
ATOM 712 O O . GLY A 1 86 ? -9.208 11.521 -2.059 1.00 90.50 86 GLY A O 1
ATOM 713 N N . VAL A 1 87 ? -7.221 10.718 -2.730 1.00 91.38 87 VAL A N 1
ATOM 714 C CA . VAL A 1 87 ? -7.685 9.353 -3.033 1.00 91.38 87 VAL A CA 1
ATOM 715 C C . VAL A 1 87 ? -7.807 8.500 -1.770 1.00 91.38 87 VAL A C 1
ATOM 717 O O . VAL A 1 87 ? -8.759 7.738 -1.640 1.00 91.38 87 VAL A O 1
ATOM 720 N N . ILE A 1 88 ? -6.864 8.634 -0.832 1.00 94.25 88 ILE A N 1
ATOM 721 C CA . ILE A 1 88 ? -6.804 7.817 0.398 1.00 94.25 88 ILE A CA 1
ATOM 722 C C . ILE A 1 88 ? -7.168 8.596 1.665 1.00 94.25 88 ILE A C 1
ATOM 724 O O . ILE A 1 88 ? -7.471 8.003 2.694 1.00 94.25 88 ILE A O 1
ATOM 728 N N . GLY A 1 89 ? -7.156 9.927 1.612 1.00 94.25 89 GLY A N 1
ATOM 729 C CA . GLY A 1 89 ? -7.273 10.793 2.783 1.00 94.25 89 GLY A CA 1
ATOM 730 C C . GLY A 1 89 ? -8.599 10.640 3.514 1.00 94.25 89 GLY A C 1
ATOM 731 O O . GLY A 1 89 ? -8.612 10.602 4.740 1.00 94.25 89 GLY A O 1
ATOM 732 N N . ASN A 1 90 ? -9.706 10.484 2.782 1.00 94.94 90 ASN A N 1
ATOM 733 C CA . ASN A 1 90 ? -11.012 10.250 3.400 1.00 94.94 90 ASN A CA 1
ATOM 734 C C . ASN A 1 90 ? -11.028 8.954 4.221 1.00 94.94 90 ASN A C 1
ATOM 736 O O . ASN A 1 90 ? -11.588 8.942 5.311 1.00 94.94 90 ASN A O 1
ATOM 740 N N . GLU A 1 91 ? -10.384 7.892 3.728 1.00 96.88 91 GLU A N 1
ATOM 741 C CA . GLU A 1 91 ? -10.270 6.624 4.455 1.00 96.88 91 GLU A CA 1
ATOM 742 C C . GLU A 1 91 ? -9.362 6.758 5.680 1.00 96.88 91 GLU A C 1
ATOM 744 O O . GLU A 1 91 ? -9.700 6.250 6.743 1.00 96.88 91 GLU A O 1
ATOM 749 N N . ILE A 1 92 ? -8.267 7.519 5.577 1.00 95.62 92 ILE A N 1
ATOM 750 C CA . ILE A 1 92 ? -7.390 7.818 6.721 1.00 95.62 92 ILE A CA 1
ATOM 751 C C . ILE A 1 92 ? -8.165 8.553 7.821 1.00 95.62 92 ILE A C 1
ATOM 753 O O . ILE A 1 92 ? -8.123 8.145 8.980 1.00 95.62 92 ILE A O 1
ATOM 757 N N . PHE A 1 93 ? -8.901 9.616 7.481 1.00 96.50 93 PHE A N 1
ATOM 758 C CA . PHE A 1 93 ? -9.705 10.342 8.469 1.00 96.50 93 PHE A CA 1
ATOM 759 C C . PHE A 1 93 ? -10.811 9.466 9.055 1.00 96.50 93 PHE A C 1
ATOM 761 O O . PHE A 1 93 ? -11.052 9.513 10.261 1.00 96.50 93 PHE A O 1
ATOM 768 N N . TYR A 1 94 ? -11.463 8.647 8.228 1.00 97.50 94 TYR A N 1
ATOM 769 C CA . TYR A 1 94 ? -12.479 7.717 8.703 1.00 97.50 94 TYR A CA 1
ATOM 770 C C . TYR A 1 94 ? -11.886 6.711 9.701 1.00 97.50 94 TYR A C 1
ATOM 772 O O . TYR A 1 94 ? -12.452 6.543 10.781 1.00 97.50 94 TYR A O 1
ATOM 780 N N . PHE A 1 95 ? -10.719 6.137 9.401 1.00 97.44 95 PHE A N 1
ATOM 781 C CA . PHE A 1 95 ? -10.000 5.239 10.304 1.00 97.44 95 PHE A CA 1
ATOM 782 C C . PHE A 1 95 ? -9.639 5.920 11.623 1.00 97.44 95 PHE A C 1
ATOM 784 O O . PHE A 1 95 ? -9.953 5.392 12.682 1.00 97.44 95 PHE A O 1
ATOM 791 N N . ILE A 1 96 ? -9.074 7.130 11.585 1.00 95.31 96 ILE A N 1
ATOM 792 C CA . ILE A 1 96 ? -8.723 7.883 12.802 1.00 95.31 96 ILE A CA 1
ATOM 793 C C . ILE A 1 96 ? -9.948 8.115 13.703 1.00 95.31 96 ILE A C 1
ATOM 795 O O . ILE A 1 96 ? -9.827 8.102 14.926 1.00 95.31 96 ILE A O 1
ATOM 799 N N . HIS A 1 97 ? -11.129 8.332 13.120 1.00 96.12 97 HIS A N 1
ATOM 800 C CA . HIS A 1 97 ? -12.351 8.586 13.884 1.00 96.12 97 HIS A CA 1
ATOM 801 C C . HIS A 1 97 ? -13.074 7.323 14.367 1.00 96.12 97 HIS A C 1
ATOM 803 O O . HIS A 1 97 ? -13.738 7.382 15.400 1.00 96.12 97 HIS A O 1
ATOM 809 N N . ASN A 1 98 ? -12.989 6.214 13.628 1.00 96.25 98 ASN A N 1
ATOM 810 C CA . ASN A 1 98 ? -13.830 5.029 13.849 1.00 96.25 98 ASN A CA 1
ATOM 811 C C . ASN A 1 98 ? -13.034 3.764 14.202 1.00 96.25 98 ASN A C 1
ATOM 813 O O . ASN A 1 98 ? -13.635 2.746 14.541 1.00 96.25 98 ASN A O 1
ATOM 817 N N . GLY A 1 99 ? -11.708 3.799 14.086 1.00 94.75 99 GLY A N 1
ATOM 818 C CA . GLY A 1 99 ? -10.818 2.655 14.279 1.00 94.75 99 GLY A CA 1
ATOM 819 C C . GLY A 1 99 ? -10.860 1.592 13.186 1.00 94.75 99 GLY A C 1
ATOM 820 O O . GLY A 1 99 ? -10.252 0.541 13.335 1.00 94.75 99 GLY A O 1
ATOM 821 N N . THR A 1 100 ? -11.593 1.844 12.103 1.00 96.81 100 THR A N 1
ATOM 822 C CA . THR A 1 100 ? -11.732 0.966 10.933 1.00 96.81 100 THR A CA 1
ATOM 823 C C . THR A 1 100 ? -11.874 1.827 9.684 1.00 96.81 100 THR A C 1
ATOM 825 O O . THR A 1 100 ? -12.308 2.976 9.774 1.00 96.81 100 THR A O 1
ATOM 828 N N . PHE A 1 101 ? -11.508 1.305 8.517 1.00 97.94 101 PHE A N 1
ATOM 829 C CA . PHE A 1 101 ? -11.775 1.949 7.235 1.00 97.94 101 PHE A CA 1
ATOM 830 C C . PHE A 1 101 ? -13.261 1.865 6.891 1.00 97.94 101 PHE A C 1
ATOM 832 O O . PHE A 1 101 ? -14.013 1.040 7.418 1.00 97.94 101 PHE A O 1
ATOM 839 N N . SER A 1 102 ? -13.707 2.721 5.977 1.00 97.19 102 SER A N 1
ATOM 840 C CA . SER A 1 102 ? -15.116 2.781 5.626 1.00 97.19 102 SER A CA 1
ATOM 841 C C . SER A 1 102 ? -15.592 1.482 4.963 1.00 97.19 102 SER A C 1
ATOM 843 O O . SER A 1 102 ? -14.825 0.688 4.408 1.00 97.19 102 SER A O 1
ATOM 845 N N . THR A 1 103 ? -16.907 1.270 4.946 1.00 96.50 103 THR A N 1
ATOM 846 C CA . THR A 1 103 ? -17.519 0.145 4.217 1.00 96.50 103 THR A CA 1
ATOM 847 C C . THR A 1 103 ? -17.344 0.243 2.699 1.00 96.50 103 THR A C 1
ATOM 849 O O . THR A 1 103 ? -17.584 -0.733 1.993 1.00 96.50 103 THR A O 1
ATOM 852 N N . LYS A 1 104 ? -16.930 1.410 2.185 1.00 95.62 104 LYS A N 1
ATOM 853 C CA . LYS A 1 104 ? -16.634 1.635 0.764 1.00 95.62 104 LYS A CA 1
ATOM 854 C C . LYS A 1 104 ? -15.179 1.335 0.415 1.00 95.62 104 LYS A C 1
ATOM 856 O O . LYS A 1 104 ? -14.857 1.265 -0.771 1.00 95.62 104 LYS A O 1
ATOM 861 N N . ALA A 1 105 ? -14.315 1.181 1.416 1.00 96.50 105 ALA A N 1
ATOM 862 C CA . ALA A 1 105 ? -12.915 0.876 1.203 1.00 96.50 105 ALA A CA 1
ATOM 863 C C . ALA A 1 105 ? -12.770 -0.467 0.471 1.00 96.50 105 ALA A C 1
ATOM 865 O O . ALA A 1 105 ? -13.452 -1.448 0.780 1.00 96.50 105 ALA A O 1
ATOM 866 N N . LYS A 1 106 ? -11.899 -0.507 -0.540 1.00 95.12 106 LYS A N 1
ATOM 867 C CA . LYS A 1 106 ? -11.730 -1.685 -1.392 1.00 95.12 106 LYS A CA 1
ATOM 868 C C . LYS A 1 106 ? -10.981 -2.779 -0.634 1.00 95.12 106 LYS A C 1
ATOM 870 O O . LYS A 1 106 ? -9.829 -2.593 -0.259 1.00 95.12 106 LYS A O 1
ATOM 875 N N . ARG A 1 107 ? -11.638 -3.925 -0.442 1.00 95.12 107 ARG A N 1
ATOM 876 C CA . ARG A 1 107 ? -11.112 -5.062 0.339 1.00 95.12 107 ARG A CA 1
ATOM 877 C C . ARG A 1 107 ? -10.444 -6.145 -0.503 1.00 95.12 107 ARG A C 1
ATOM 879 O O . ARG A 1 107 ? -9.710 -6.958 0.027 1.00 95.12 107 ARG A O 1
ATOM 886 N N . GLU A 1 108 ? -10.652 -6.105 -1.814 1.00 92.62 108 GLU A N 1
ATOM 887 C CA . GLU A 1 108 ? -10.044 -7.044 -2.757 1.00 92.62 108 GLU A CA 1
ATOM 888 C C . GLU A 1 108 ? -8.921 -6.375 -3.551 1.00 92.62 108 GLU A C 1
ATOM 890 O O . GLU A 1 108 ? -9.091 -5.209 -3.934 1.00 92.62 108 GLU A O 1
ATOM 895 N N . PRO A 1 109 ? -7.841 -7.095 -3.903 1.00 89.12 109 PRO A N 1
ATOM 896 C CA . PRO A 1 109 ? -6.813 -6.598 -4.811 1.00 89.12 109 PRO A CA 1
ATOM 897 C C . PRO A 1 109 ? -7.382 -6.084 -6.143 1.00 89.12 109 PRO A C 1
ATOM 899 O O . PRO A 1 109 ? -8.503 -6.401 -6.562 1.00 89.12 109 PRO A O 1
ATOM 902 N N . PHE A 1 110 ? -6.616 -5.244 -6.833 1.00 88.62 110 PHE A N 1
ATOM 903 C CA . PHE A 1 110 ? -6.950 -4.848 -8.200 1.00 88.62 110 PHE A CA 1
ATOM 904 C C . PHE A 1 110 ? -6.492 -5.920 -9.193 1.00 88.62 110 PHE A C 1
ATOM 906 O O . PHE A 1 110 ? -5.346 -6.359 -9.152 1.00 88.62 110 PHE A O 1
ATOM 913 N N . ASP A 1 111 ? -7.378 -6.293 -10.117 1.00 87.50 111 ASP A N 1
ATOM 914 C CA . ASP A 1 111 ? -7.083 -7.232 -11.204 1.00 87.50 111 ASP A CA 1
ATOM 915 C C . ASP A 1 111 ? -6.477 -6.490 -12.407 1.00 87.50 111 ASP A C 1
ATOM 917 O O . ASP A 1 111 ? -7.125 -6.246 -13.426 1.00 87.50 111 ASP A O 1
ATOM 921 N N . TRP A 1 112 ? -5.239 -6.016 -12.254 1.00 87.69 112 TRP A N 1
ATOM 922 C CA . TRP A 1 112 ? -4.494 -5.351 -13.326 1.00 87.69 112 TRP A CA 1
ATOM 923 C C . TRP A 1 112 ? -3.016 -5.745 -13.342 1.00 87.69 112 TRP A C 1
ATOM 925 O O . TRP A 1 112 ? -2.474 -6.262 -12.367 1.00 87.69 112 TRP A O 1
ATOM 935 N N . ASP A 1 113 ? -2.310 -5.433 -14.435 1.00 89.06 113 ASP A N 1
ATOM 936 C CA . ASP A 1 113 ? -0.845 -5.502 -14.427 1.00 89.06 113 ASP A CA 1
ATOM 937 C C . ASP A 1 113 ? -0.288 -4.313 -13.620 1.00 89.06 113 ASP A C 1
ATOM 939 O O . ASP A 1 113 ? -0.382 -3.144 -14.023 1.00 89.06 113 ASP A O 1
ATOM 943 N N . ALA A 1 114 ? 0.310 -4.619 -12.465 1.00 88.12 114 ALA A N 1
ATOM 944 C CA . ALA A 1 114 ? 0.937 -3.644 -11.575 1.00 88.12 114 ALA A CA 1
ATOM 945 C C . ALA A 1 114 ? 2.084 -2.865 -12.247 1.00 88.12 114 ALA A C 1
ATOM 947 O O . ALA A 1 114 ? 2.423 -1.763 -11.810 1.00 88.12 114 ALA A O 1
ATOM 948 N N . PHE A 1 115 ? 2.676 -3.405 -13.317 1.00 90.38 115 PHE A N 1
ATOM 949 C CA . PHE A 1 115 ? 3.770 -2.773 -14.051 1.00 90.38 115 PHE A CA 1
ATOM 950 C C . PHE A 1 115 ? 3.316 -1.881 -15.210 1.00 90.38 115 PHE A C 1
ATOM 952 O O . PHE A 1 115 ? 4.157 -1.230 -15.838 1.00 90.38 115 PHE A O 1
ATOM 959 N N . VAL A 1 116 ? 2.016 -1.835 -15.504 1.00 88.81 116 VAL A N 1
ATOM 960 C CA . VAL A 1 116 ? 1.461 -0.959 -16.539 1.00 88.81 116 VAL A CA 1
ATOM 961 C C . VAL A 1 116 ? 1.095 0.393 -15.910 1.00 88.81 116 VAL A C 1
ATOM 963 O O . VAL A 1 116 ? 0.365 0.407 -14.911 1.00 88.81 116 VAL A O 1
ATOM 966 N N . PRO A 1 117 ? 1.595 1.525 -16.456 1.00 79.44 117 PRO A N 1
ATOM 967 C CA . PRO A 1 117 ? 1.201 2.860 -16.009 1.00 79.44 117 PRO A CA 1
ATOM 968 C C . PRO A 1 117 ? -0.306 3.078 -16.152 1.00 79.44 117 PRO A C 1
ATOM 970 O O . PRO A 1 117 ? -0.927 2.489 -17.035 1.00 79.44 117 PRO A O 1
ATOM 973 N N . TYR A 1 118 ? -0.880 3.972 -15.348 1.00 70.50 118 TYR A N 1
ATOM 974 C CA . TYR A 1 118 ? -2.243 4.438 -15.597 1.00 70.50 118 TYR A CA 1
ATOM 975 C C . TYR A 1 118 ? -2.349 5.076 -16.972 1.00 70.50 118 TYR A C 1
ATOM 977 O O . TYR A 1 118 ? -1.447 5.807 -17.404 1.00 70.50 118 TYR A O 1
ATOM 985 N N . LYS A 1 119 ? -3.482 4.851 -17.629 1.00 65.56 119 LYS A N 1
ATOM 986 C CA . LYS A 1 119 ? -3.923 5.775 -18.660 1.00 65.56 119 LYS A CA 1
ATOM 987 C C . LYS A 1 119 ? -4.635 6.922 -17.969 1.00 65.56 119 LYS A C 1
ATOM 989 O O . LYS A 1 119 ? -5.289 6.741 -16.947 1.00 65.56 119 LYS A O 1
ATOM 994 N N . LYS A 1 120 ? -4.482 8.121 -18.517 1.00 55.59 120 LYS A N 1
ATOM 995 C CA . LYS A 1 120 ? -5.044 9.338 -17.925 1.00 55.59 120 LYS A CA 1
ATOM 996 C C . LYS A 1 120 ? -6.578 9.310 -17.908 1.00 55.59 120 LYS A C 1
ATOM 998 O O . LYS A 1 120 ? -7.183 10.061 -17.161 1.00 55.59 120 LYS A O 1
ATOM 1003 N N . GLU A 1 121 ? -7.171 8.450 -18.734 1.00 57.78 121 GLU A N 1
ATOM 1004 C CA . GLU A 1 121 ? -8.609 8.199 -18.824 1.00 57.78 121 GLU A CA 1
ATOM 1005 C C . GLU A 1 121 ? -9.155 7.280 -17.712 1.00 57.78 121 GLU A C 1
ATOM 1007 O O . GLU A 1 121 ? -10.366 7.232 -17.521 1.00 57.78 121 GLU A O 1
ATOM 1012 N N . ASP A 1 122 ? -8.280 6.567 -16.992 1.00 55.78 122 ASP A N 1
ATOM 1013 C CA . ASP A 1 122 ? -8.644 5.604 -15.938 1.00 55.78 122 ASP A 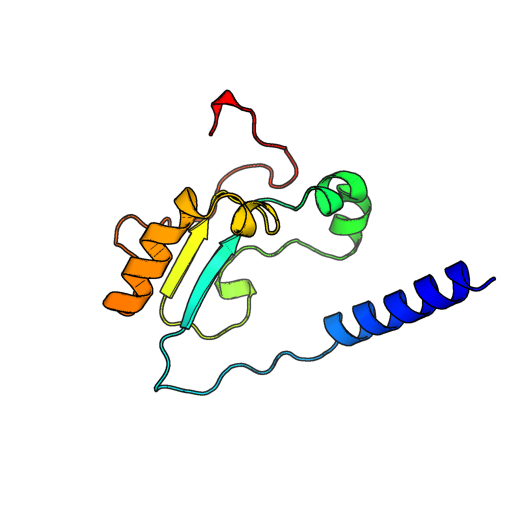CA 1
ATOM 1014 C C . ASP A 1 122 ? -8.577 6.219 -14.516 1.00 55.78 122 ASP A C 1
ATOM 1016 O O . ASP A 1 122 ? -8.760 5.506 -13.524 1.00 55.78 122 ASP A O 1
ATOM 1020 N N . LEU A 1 123 ? -8.260 7.519 -14.413 1.00 56.06 123 LEU A N 1
ATOM 1021 C CA . LEU A 1 123 ? -8.080 8.297 -13.176 1.00 56.06 123 LEU A CA 1
ATOM 1022 C C . LEU A 1 123 ? -9.242 9.265 -12.940 1.00 56.06 123 LEU A C 1
ATOM 1024 O O . LEU A 1 123 ? -9.627 9.397 -11.754 1.00 56.06 123 LEU A O 1
#

Mean predicted aligned error: 8.03 Å

Solvent-accessible surface area (backbone atoms only — not comparable to full-atom values): 7728 Å² total; per-residue (Å²): 116,68,69,62,54,50,55,51,52,50,52,50,52,54,49,52,58,72,70,48,83,79,77,69,84,91,50,96,89,59,80,37,73,47,79,35,56,53,30,50,41,75,67,46,39,78,39,41,73,61,53,58,70,75,43,86,87,78,71,51,74,80,69,67,75,60,87,64,72,32,67,31,45,41,80,42,24,76,70,43,58,77,75,45,42,84,80,52,41,65,44,51,54,39,22,76,76,67,63,37,61,52,95,80,52,39,78,60,80,76,96,66,68,36,65,57,77,84,56,87,90,80,113

Sequence (123 aa):
MQLVLWLKGIRFIIKDLAETSYPPIENDSIQIGIIIESKATKLMRIYKKKTLQMGPILWGVNDLNQDHDDYFYTRLDHNEMYSELGVIGNEIFYFIHNGTFSTKAKREPFDWDAFVPYKKEDL

pLDDT: mean 82.63, std 15.62, range [28.12, 97.94]

Secondary structure (DSSP, 8-state):
-HHHHHHHHHHHHHHHHHHS-------TTS--EEEEE-S--HHHHHTHHHHHHS-PPP-SGGGG----SEEEEES--TTHHHH-HHHHHHHHHHHHHHSS--TTS--S---S-TTSPPPGGG-